Protein AF-A0A7C0TVJ2-F1 (afdb_monomer)

pLDDT: mean 95.47, std 5.33, range [62.22, 98.75]

Solvent-accessible surface area (backbone atoms only — not comparable to full-atom values): 5885 Å² total; per-residue (Å²): 121,85,77,75,63,91,85,61,77,68,35,93,85,37,61,62,30,43,70,24,70,69,41,76,45,73,43,97,89,69,46,83,42,68,43,70,38,67,82,52,10,50,56,53,52,52,51,39,51,50,54,47,40,70,78,42,76,82,62,48,72,64,60,50,49,49,43,50,39,76,32,24,47,68,65,74,69,96,66,70,41,43,72,34,10,34,11,37,60,33,54,66,52,30,46,54,55,59,77,70,112

Structure (mmCIF, N/CA/C/O backbone):
data_AF-A0A7C0TVJ2-F1
#
_entry.id   AF-A0A7C0TVJ2-F1
#
loop_
_atom_site.group_PDB
_atom_site.id
_atom_site.type_symbol
_atom_site.label_atom_id
_atom_site.label_alt_id
_atom_site.label_comp_id
_atom_site.label_asym_id
_atom_site.label_entity_id
_atom_site.label_seq_id
_atom_site.pdbx_PDB_ins_code
_atom_site.Cartn_x
_atom_site.Cartn_y
_atom_site.Cartn_z
_atom_site.occupancy
_atom_site.B_iso_or_equiv
_atom_site.auth_seq_id
_atom_site.auth_comp_id
_atom_site.auth_asym_id
_atom_site.auth_atom_id
_atom_site.pdbx_PDB_model_num
ATOM 1 N N . PRO A 1 1 ? 6.682 -17.495 1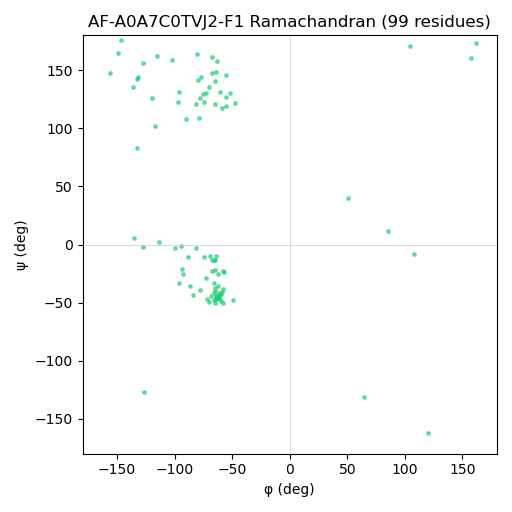.866 1.00 62.22 1 PRO A N 1
ATOM 2 C CA . PRO A 1 1 ? 6.988 -16.046 1.816 1.00 62.22 1 PRO A CA 1
ATOM 3 C C . PRO A 1 1 ? 7.544 -15.643 0.444 1.00 62.22 1 PRO A C 1
ATOM 5 O O . PRO A 1 1 ? 8.494 -16.258 -0.043 1.00 62.22 1 PRO A O 1
ATOM 8 N N . VAL A 1 2 ? 6.913 -14.662 -0.207 1.00 69.88 2 VAL A N 1
ATOM 9 C CA . VAL A 1 2 ? 7.460 -14.026 -1.414 1.00 69.88 2 VAL A CA 1
ATOM 10 C C . VAL A 1 2 ? 8.471 -12.980 -0.942 1.00 69.88 2 VAL A C 1
ATOM 12 O O . VAL A 1 2 ? 8.084 -12.097 -0.184 1.00 69.88 2 VAL A O 1
ATOM 15 N N . PRO A 1 3 ? 9.755 -13.059 -1.334 1.00 84.25 3 PRO A N 1
ATOM 16 C CA . PRO A 1 3 ? 10.750 -12.125 -0.830 1.00 84.25 3 PRO A CA 1
ATOM 17 C C . PRO A 1 3 ? 10.484 -10.700 -1.351 1.00 84.25 3 PRO A C 1
ATOM 19 O O . PRO A 1 3 ? 10.071 -10.544 -2.508 1.00 84.25 3 PRO A O 1
ATOM 22 N N . PRO A 1 4 ? 10.797 -9.655 -0.562 1.00 91.06 4 PRO A N 1
ATOM 23 C CA . PRO A 1 4 ? 10.704 -8.271 -1.009 1.00 91.06 4 PRO A CA 1
ATOM 24 C C . PRO A 1 4 ? 11.513 -8.021 -2.286 1.00 91.06 4 PRO A C 1
ATOM 26 O O . PRO A 1 4 ? 12.592 -8.588 -2.498 1.00 91.06 4 PRO A O 1
ATOM 29 N N . ALA A 1 5 ? 11.014 -7.134 -3.149 1.00 94.12 5 ALA A N 1
ATOM 30 C CA . ALA A 1 5 ? 11.658 -6.844 -4.422 1.00 94.12 5 ALA A CA 1
ATOM 31 C C . ALA A 1 5 ? 13.080 -6.288 -4.223 1.00 94.12 5 ALA A C 1
ATOM 33 O O . ALA A 1 5 ? 13.289 -5.331 -3.482 1.00 94.12 5 ALA A O 1
ATOM 34 N N . ARG A 1 6 ? 14.070 -6.838 -4.945 1.00 94.50 6 ARG A N 1
ATOM 35 C CA . ARG A 1 6 ? 15.499 -6.487 -4.773 1.00 94.50 6 ARG A CA 1
ATOM 36 C C . ARG A 1 6 ? 15.835 -4.999 -4.949 1.00 94.50 6 ARG A C 1
ATOM 38 O O . ARG A 1 6 ? 16.886 -4.569 -4.496 1.00 94.50 6 ARG A O 1
ATOM 45 N N . PHE A 1 7 ? 15.000 -4.264 -5.683 1.00 94.19 7 PHE A N 1
ATOM 46 C CA . PHE A 1 7 ? 15.180 -2.839 -5.967 1.00 94.19 7 PHE A CA 1
ATOM 47 C C . PHE A 1 7 ? 14.547 -1.937 -4.901 1.00 94.19 7 PHE A C 1
ATOM 49 O O . PHE A 1 7 ? 14.741 -0.727 -4.961 1.00 94.19 7 PHE A O 1
ATOM 56 N N . SER A 1 8 ? 13.742 -2.493 -3.989 1.00 95.25 8 SER A N 1
ATOM 57 C CA . SER A 1 8 ? 13.085 -1.707 -2.951 1.00 95.25 8 SER A CA 1
ATOM 58 C C . SER A 1 8 ? 14.117 -1.222 -1.944 1.00 95.25 8 SER A C 1
ATOM 60 O O . SER A 1 8 ? 14.975 -1.993 -1.501 1.00 95.25 8 SER A O 1
ATOM 62 N N . ASN A 1 9 ? 14.009 0.049 -1.568 1.00 95.38 9 ASN A N 1
ATOM 63 C CA . ASN A 1 9 ? 14.725 0.558 -0.408 1.00 95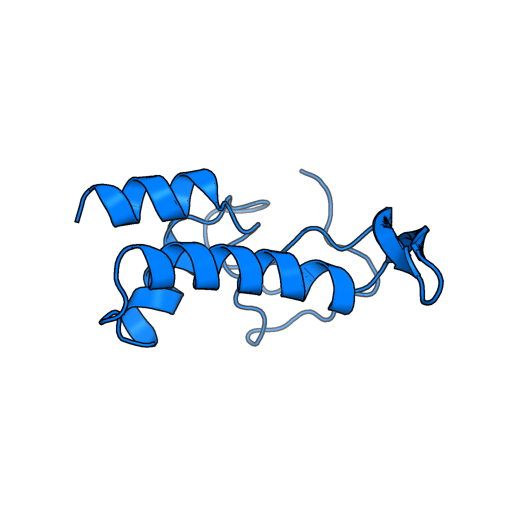.38 9 ASN A CA 1
ATOM 64 C C . ASN A 1 9 ? 14.226 -0.153 0.855 1.00 95.38 9 ASN A C 1
ATOM 66 O O . ASN A 1 9 ? 13.127 -0.711 0.877 1.00 95.38 9 ASN A O 1
ATOM 70 N N . ARG A 1 10 ? 15.069 -0.137 1.887 1.00 95.75 10 ARG A N 1
ATOM 71 C CA . ARG A 1 10 ? 14.777 -0.694 3.204 1.00 95.75 10 ARG A CA 1
ATOM 72 C C . ARG A 1 10 ? 15.150 0.323 4.265 1.00 95.75 10 ARG A C 1
ATOM 74 O O . ARG A 1 10 ? 16.170 0.995 4.109 1.00 95.75 10 ARG A O 1
ATOM 81 N N . GLY A 1 11 ? 14.372 0.387 5.331 1.00 95.25 11 GLY A N 1
ATOM 82 C CA . GLY A 1 11 ? 14.593 1.324 6.419 1.00 95.25 11 GLY A CA 1
ATOM 83 C C . GLY A 1 11 ? 13.351 1.511 7.283 1.00 95.25 11 GLY A C 1
ATOM 84 O O . GLY A 1 11 ? 12.289 0.982 6.953 1.00 95.25 11 GLY A O 1
ATOM 85 N N . PRO A 1 12 ? 13.482 2.250 8.395 1.00 94.25 12 PRO A N 1
ATOM 86 C CA . PRO A 1 12 ? 12.357 2.583 9.266 1.00 94.25 12 PRO A CA 1
ATOM 87 C C . PRO A 1 12 ? 11.297 3.466 8.587 1.00 94.25 12 PRO A C 1
ATOM 89 O O . PRO A 1 12 ? 10.235 3.667 9.156 1.00 94.25 12 PRO A O 1
ATOM 92 N N . GLU A 1 13 ? 11.573 4.004 7.398 1.00 94.69 13 GLU A N 1
ATOM 93 C CA . GLU A 1 13 ? 10.645 4.822 6.612 1.00 94.69 13 GLU A CA 1
ATOM 94 C C . GLU A 1 13 ? 9.637 3.992 5.796 1.00 94.69 13 GLU A C 1
ATOM 96 O O . GLU A 1 13 ? 8.816 4.560 5.077 1.00 94.69 13 GLU A O 1
ATOM 101 N N . VAL A 1 14 ? 9.728 2.657 5.827 1.00 96.12 14 VAL A N 1
ATOM 102 C CA . VAL A 1 14 ? 8.795 1.767 5.126 1.00 96.12 14 VAL A CA 1
ATOM 103 C C . VAL A 1 14 ? 7.626 1.436 6.049 1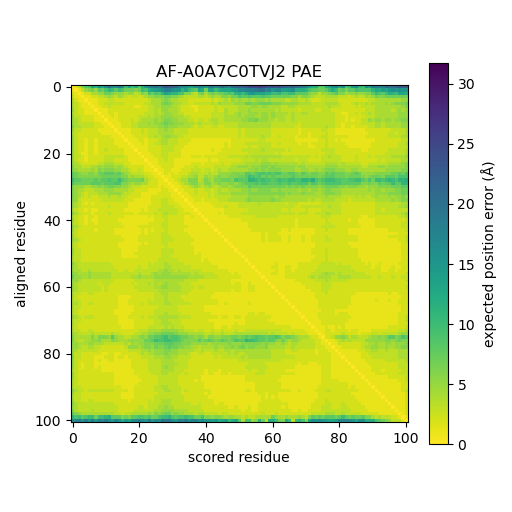.00 96.12 14 VAL A C 1
ATOM 105 O O . VAL A 1 14 ? 7.781 0.651 6.977 1.00 96.12 14 VAL A O 1
ATOM 108 N N . ASP A 1 15 ? 6.448 1.991 5.759 1.00 95.88 15 ASP A N 1
ATOM 109 C CA . ASP A 1 15 ? 5.227 1.705 6.529 1.00 95.88 15 ASP A CA 1
ATOM 110 C C . ASP A 1 15 ? 4.482 0.460 6.024 1.00 95.88 15 ASP A C 1
ATOM 112 O O . ASP A 1 15 ? 3.889 -0.280 6.808 1.00 95.88 15 ASP A O 1
ATOM 116 N N . LEU A 1 16 ? 4.488 0.232 4.706 1.00 96.75 16 LEU A N 1
ATOM 117 C CA . LEU A 1 16 ? 3.655 -0.780 4.055 1.00 96.75 16 LEU A CA 1
ATOM 118 C C . LEU A 1 16 ? 4.248 -1.235 2.717 1.00 96.75 16 LEU A C 1
ATOM 120 O O . LEU A 1 16 ? 4.822 -0.439 1.966 1.00 96.75 16 LEU A O 1
ATOM 124 N N . ALA A 1 17 ? 4.022 -2.497 2.368 1.00 97.06 17 ALA A N 1
ATOM 125 C CA . ALA A 1 17 ? 4.333 -3.069 1.068 1.00 97.06 17 ALA A CA 1
ATOM 126 C C . ALA A 1 17 ? 3.083 -3.209 0.182 1.00 97.06 17 ALA A C 1
ATOM 128 O O . ALA A 1 17 ? 1.943 -3.282 0.637 1.00 97.06 17 ALA A O 1
ATOM 129 N N . GLY A 1 18 ? 3.308 -3.288 -1.128 1.00 97.25 18 GLY A N 1
ATOM 130 C CA . GLY A 1 18 ? 2.269 -3.541 -2.124 1.00 97.25 18 GLY A CA 1
ATOM 131 C C . GLY A 1 18 ? 2.826 -4.298 -3.331 1.00 97.25 18 GLY A C 1
ATOM 132 O O . GLY A 1 18 ? 4.049 -4.334 -3.524 1.00 97.25 18 GLY A O 1
ATOM 133 N N . PRO A 1 19 ? 1.966 -4.885 -4.181 1.00 96.88 19 PRO A N 1
ATOM 134 C CA . PRO A 1 19 ? 2.406 -5.560 -5.397 1.00 96.88 19 PRO A CA 1
ATOM 135 C C . PRO A 1 19 ? 3.164 -4.600 -6.321 1.00 96.88 19 PRO A C 1
ATOM 137 O O . PRO A 1 19 ? 2.615 -3.611 -6.795 1.00 96.88 19 PRO A O 1
ATOM 140 N N . GLY A 1 20 ? 4.443 -4.885 -6.581 1.00 96.56 20 GLY A N 1
ATOM 141 C CA . GLY A 1 20 ? 5.323 -3.999 -7.356 1.00 96.56 20 GLY A CA 1
ATOM 142 C C . GLY A 1 20 ? 6.185 -4.700 -8.403 1.00 96.56 20 GLY A C 1
ATOM 143 O O . GLY A 1 20 ? 7.050 -4.063 -9.000 1.00 96.56 20 GLY A O 1
ATOM 144 N N . VAL A 1 21 ? 6.000 -6.003 -8.626 1.00 96.94 21 VAL A N 1
ATOM 145 C CA . VAL A 1 21 ? 6.774 -6.801 -9.592 1.00 96.94 21 VAL A CA 1
ATOM 146 C C . VAL A 1 21 ? 5.825 -7.383 -10.629 1.00 96.94 21 VAL A C 1
ATOM 148 O O . VAL A 1 21 ? 4.863 -8.047 -10.267 1.00 96.94 21 VAL A O 1
ATOM 151 N N . GLN A 1 22 ? 6.117 -7.140 -11.909 1.00 95.88 22 GLN A N 1
ATOM 152 C CA . GLN A 1 22 ? 5.293 -7.566 -13.051 1.00 95.88 22 GLN A CA 1
ATOM 153 C C . GLN A 1 22 ? 3.808 -7.183 -12.915 1.00 95.88 22 GLN A C 1
ATOM 155 O O . GLN A 1 22 ? 2.914 -7.945 -13.276 1.00 95.88 22 GLN A O 1
ATOM 160 N N . VAL A 1 23 ? 3.545 -5.977 -12.411 1.00 96.62 23 VAL A N 1
ATOM 161 C CA . VAL A 1 23 ? 2.189 -5.438 -12.284 1.00 96.62 23 VAL A CA 1
ATOM 162 C C . VAL A 1 23 ? 1.695 -5.026 -13.663 1.00 96.62 23 VAL A C 1
ATOM 164 O O . VAL A 1 23 ? 2.322 -4.201 -14.331 1.00 96.62 23 VAL A O 1
ATOM 167 N N . LEU A 1 24 ? 0.569 -5.598 -14.082 1.00 97.06 24 LEU A N 1
ATOM 168 C CA . LEU A 1 24 ? -0.096 -5.236 -15.326 1.00 97.06 24 LEU A CA 1
ATOM 169 C C . LEU A 1 24 ? -0.767 -3.864 -15.178 1.00 97.06 24 LEU A C 1
ATOM 171 O O . LEU A 1 24 ? -1.501 -3.627 -14.223 1.00 97.06 24 LEU A O 1
ATOM 175 N N . SER A 1 25 ? -0.521 -2.966 -16.125 1.00 95.19 25 SER A N 1
ATOM 176 C CA . SER A 1 25 ? -1.094 -1.620 -16.165 1.00 95.19 25 SER A CA 1
ATOM 177 C C . SER A 1 25 ? -1.316 -1.171 -17.611 1.00 95.19 25 SER A C 1
ATOM 179 O O . SER A 1 25 ? -0.972 -1.886 -18.551 1.00 95.19 25 SER A O 1
ATOM 181 N N . LEU A 1 26 ? -1.907 0.008 -17.794 1.00 94.62 26 LEU A N 1
ATOM 182 C CA . LEU A 1 26 ? -2.137 0.614 -19.103 1.00 94.62 26 LEU A CA 1
ATOM 183 C C . LEU A 1 26 ? -1.022 1.610 -19.440 1.00 94.62 26 LEU A C 1
ATOM 185 O O . LEU A 1 26 ? -0.693 2.485 -18.639 1.00 94.62 26 LEU A O 1
ATOM 189 N N . SER A 1 27 ? -0.459 1.499 -20.640 1.00 93.38 27 SER A N 1
ATOM 190 C CA . SER A 1 27 ? 0.446 2.497 -21.208 1.00 93.38 27 SER A CA 1
ATOM 191 C C . SER A 1 27 ? -0.336 3.681 -21.802 1.00 93.38 27 SER A C 1
ATOM 193 O O . SER A 1 27 ? -1.541 3.574 -22.070 1.00 93.38 27 SER A O 1
ATOM 195 N N . PRO A 1 28 ? 0.324 4.825 -22.068 1.00 92.12 28 PRO A N 1
ATOM 196 C CA . PRO A 1 28 ? -0.247 5.850 -22.935 1.00 92.12 28 PRO A CA 1
ATOM 197 C C . PRO A 1 28 ? -0.615 5.240 -24.297 1.00 92.12 28 PRO A C 1
ATOM 199 O O . PRO A 1 28 ? 0.250 4.723 -24.995 1.00 92.12 28 PRO A O 1
ATOM 202 N N . GLY A 1 29 ? -1.897 5.289 -24.662 1.00 93.06 29 GLY A N 1
ATOM 203 C CA . GLY A 1 29 ? -2.435 4.598 -25.845 1.00 93.06 29 GLY A CA 1
ATOM 204 C C . GLY A 1 29 ? -3.315 3.386 -25.522 1.00 93.06 29 GLY A C 1
ATOM 205 O O . GLY A 1 29 ? -3.990 2.884 -26.415 1.00 93.06 29 GLY A O 1
ATOM 206 N N . GLY A 1 30 ? -3.386 2.972 -24.251 1.00 94.38 30 GLY A N 1
ATOM 207 C CA . GLY A 1 30 ? -4.320 1.948 -23.773 1.00 94.38 30 GLY A CA 1
ATOM 208 C C . GLY A 1 30 ? -3.830 0.509 -23.929 1.00 94.38 30 GLY A C 1
ATOM 209 O O . GLY A 1 30 ? -4.617 -0.418 -23.748 1.00 94.38 30 GLY A O 1
ATOM 210 N N . GLU A 1 31 ? -2.554 0.298 -24.252 1.00 96.44 31 GLU A N 1
ATOM 211 C CA . GLU A 1 31 ? -1.985 -1.048 -24.316 1.00 96.44 31 GLU A CA 1
ATOM 212 C C . GLU A 1 31 ? -1.694 -1.580 -22.912 1.00 96.44 31 GLU A C 1
ATOM 214 O O . GLU A 1 3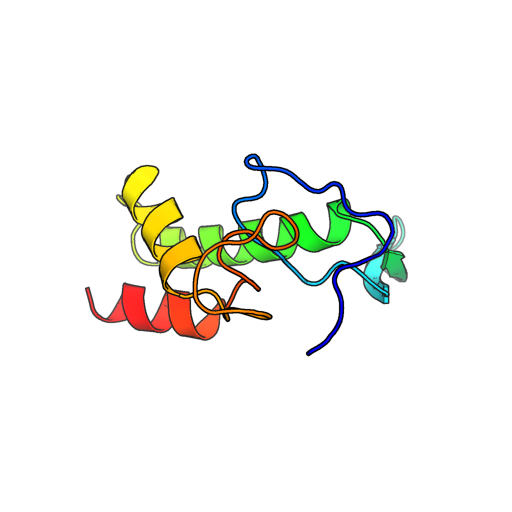1 ? -1.268 -0.842 -22.022 1.00 96.44 31 GLU A O 1
ATOM 219 N N . LEU A 1 32 ? -1.888 -2.884 -22.720 1.00 96.19 32 LEU A N 1
ATOM 220 C CA . LEU A 1 32 ? -1.517 -3.551 -21.479 1.00 96.19 32 LEU A CA 1
ATOM 221 C C . LEU A 1 32 ? -0.008 -3.798 -21.444 1.00 96.19 32 LEU A C 1
ATOM 223 O O . LEU A 1 32 ? 0.552 -4.436 -22.334 1.00 96.19 32 LEU A O 1
ATOM 227 N N . VAL A 1 33 ? 0.641 -3.332 -20.382 1.00 95.50 33 VAL A N 1
ATOM 228 C CA . VAL A 1 33 ? 2.080 -3.480 -20.149 1.00 95.50 33 VAL A CA 1
ATOM 229 C C . VAL A 1 33 ? 2.343 -3.959 -18.727 1.00 95.50 33 VAL A C 1
ATOM 231 O O . VAL A 1 33 ? 1.661 -3.549 -17.791 1.00 95.50 33 VAL A O 1
ATOM 234 N N . ALA A 1 34 ? 3.339 -4.826 -18.546 1.00 96.44 34 ALA A N 1
ATOM 235 C CA . ALA A 1 34 ? 3.778 -5.262 -17.223 1.00 96.44 34 ALA A CA 1
ATOM 236 C C . ALA A 1 34 ? 4.988 -4.434 -16.770 1.00 96.44 34 ALA A C 1
ATOM 238 O O . ALA A 1 34 ? 6.016 -4.400 -17.448 1.00 96.44 34 ALA A O 1
ATOM 239 N N . GLY A 1 35 ? 4.870 -3.777 -15.618 1.00 95.12 35 GLY A N 1
ATOM 240 C CA . GLY A 1 35 ? 5.912 -2.939 -15.028 1.00 95.12 35 GLY A CA 1
ATOM 241 C C . GLY A 1 35 ? 6.428 -3.482 -13.699 1.00 95.12 35 GLY A C 1
ATOM 242 O O . GLY A 1 35 ? 5.809 -4.333 -13.065 1.00 95.12 35 GLY A O 1
ATOM 243 N N . SER A 1 36 ? 7.603 -3.019 -13.272 1.00 96.88 36 SER A N 1
ATOM 244 C CA . SER A 1 36 ? 8.135 -3.310 -11.936 1.00 96.88 36 SER A CA 1
ATOM 245 C C . SER A 1 36 ? 8.721 -2.050 -11.315 1.00 96.88 36 SER A C 1
ATOM 247 O O . SER A 1 36 ? 9.445 -1.313 -11.979 1.00 96.88 36 SER A O 1
ATOM 249 N N . GLY A 1 37 ? 8.413 -1.809 -10.047 1.00 96.56 37 GLY A N 1
ATOM 250 C CA . GLY A 1 37 ? 8.869 -0.648 -9.294 1.00 96.56 37 GLY A CA 1
ATOM 251 C C . GLY A 1 37 ? 7.953 -0.346 -8.113 1.00 96.56 37 GLY A C 1
ATOM 252 O O . GLY A 1 37 ? 6.787 -0.736 -8.100 1.00 96.56 37 G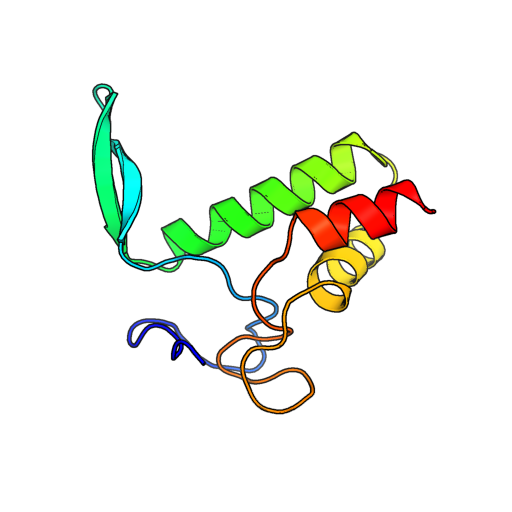LY A O 1
ATOM 253 N N . THR A 1 38 ? 8.456 0.409 -7.138 1.00 96.38 38 THR A N 1
ATOM 254 C CA . THR A 1 38 ? 7.633 0.912 -6.024 1.00 96.38 38 THR A CA 1
ATOM 255 C C . THR A 1 38 ? 6.525 1.848 -6.512 1.00 96.38 38 THR A C 1
ATOM 257 O O . THR A 1 38 ? 5.458 1.892 -5.909 1.00 96.38 38 THR A O 1
ATOM 260 N N . SER A 1 39 ? 6.705 2.495 -7.670 1.00 96.12 39 SER A N 1
ATOM 261 C CA . SER A 1 39 ? 5.651 3.242 -8.373 1.00 96.12 39 SER A CA 1
ATOM 262 C C . SER A 1 39 ? 4.428 2.394 -8.737 1.00 96.12 39 SER A C 1
ATOM 264 O O . SER A 1 39 ? 3.355 2.955 -8.918 1.00 96.12 39 SER A O 1
ATOM 266 N N . PHE A 1 40 ? 4.573 1.068 -8.841 1.00 97.06 40 PHE A N 1
ATOM 267 C CA . PHE A 1 40 ? 3.457 0.143 -9.059 1.00 97.06 40 PHE A CA 1
ATOM 268 C C . PHE A 1 40 ? 2.885 -0.404 -7.744 1.00 97.06 40 PHE A C 1
ATOM 270 O O . PHE A 1 40 ? 1.701 -0.714 -7.691 1.00 97.06 40 PHE A O 1
ATOM 277 N N . ALA A 1 41 ? 3.676 -0.446 -6.668 1.00 97.50 41 ALA A N 1
ATOM 278 C CA . ALA A 1 41 ? 3.191 -0.798 -5.331 1.00 97.50 41 ALA A CA 1
ATOM 279 C C . ALA A 1 41 ? 2.317 0.311 -4.726 1.00 97.50 41 ALA A C 1
ATOM 281 O O . ALA A 1 41 ? 1.207 0.042 -4.272 1.00 97.50 41 ALA A O 1
ATOM 282 N N . ALA A 1 42 ? 2.776 1.564 -4.794 1.00 97.88 42 ALA A N 1
ATOM 283 C CA . ALA A 1 42 ? 2.088 2.731 -4.244 1.00 97.88 42 ALA A CA 1
ATOM 284 C C . ALA A 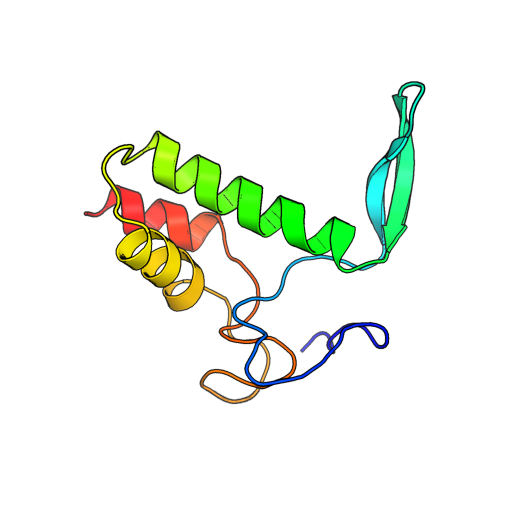1 42 ? 0.591 2.848 -4.620 1.00 97.88 42 ALA A C 1
ATOM 286 O O . ALA A 1 42 ? -0.218 3.048 -3.714 1.00 97.88 42 ALA A O 1
ATOM 287 N N . PRO A 1 43 ? 0.161 2.691 -5.892 1.00 97.75 43 PRO A N 1
ATOM 288 C CA . PRO A 1 43 ? -1.252 2.810 -6.249 1.00 97.75 43 PRO A CA 1
ATOM 289 C C . PRO A 1 43 ? -2.151 1.732 -5.628 1.00 97.75 43 PRO A C 1
ATOM 291 O O . PRO A 1 43 ? -3.342 1.986 -5.479 1.00 97.75 43 PRO A O 1
ATOM 294 N N . HIS A 1 44 ? -1.620 0.574 -5.218 1.00 98.38 44 HIS A N 1
ATOM 295 C CA . HIS A 1 44 ? -2.407 -0.411 -4.469 1.00 98.38 44 HIS A CA 1
ATOM 296 C C . HIS A 1 44 ? -2.757 0.119 -3.074 1.00 98.38 44 HIS A C 1
ATOM 298 O O . HIS A 1 44 ? -3.914 0.058 -2.671 1.00 98.38 44 HIS A O 1
ATOM 304 N N . VAL A 1 45 ? -1.791 0.729 -2.378 1.00 98.44 45 VAL A N 1
ATOM 305 C CA . VAL A 1 45 ? -2.017 1.374 -1.072 1.00 98.44 45 VAL A CA 1
ATOM 306 C C . VAL A 1 45 ? -2.972 2.561 -1.204 1.00 98.44 45 VAL A C 1
ATOM 308 O O . VAL A 1 45 ? -3.921 2.678 -0.433 1.00 98.44 45 VAL A O 1
ATOM 311 N N . VAL A 1 46 ? -2.775 3.405 -2.224 1.00 98.44 46 VAL A N 1
ATOM 312 C CA . VAL A 1 46 ? -3.664 4.545 -2.512 1.00 98.44 46 VAL A CA 1
ATOM 313 C C . VAL A 1 46 ? -5.088 4.079 -2.824 1.00 98.44 46 VAL A C 1
ATOM 315 O O . VAL A 1 46 ? -6.044 4.684 -2.346 1.00 98.44 46 VAL A O 1
ATOM 318 N N . GLY A 1 47 ? -5.247 2.999 -3.594 1.00 98.50 47 GLY A N 1
ATOM 319 C CA . GLY A 1 47 ? -6.550 2.407 -3.892 1.00 98.50 47 GLY A CA 1
ATOM 320 C C . GLY A 1 47 ? -7.262 1.917 -2.632 1.00 98.50 47 GLY A C 1
ATOM 321 O O . GLY A 1 47 ? -8.430 2.243 -2.429 1.00 98.50 47 GLY A O 1
ATOM 322 N N . THR A 1 48 ? -6.552 1.214 -1.746 1.00 98.75 48 THR A N 1
ATOM 323 C CA . THR A 1 48 ? -7.102 0.790 -0.451 1.00 98.75 48 THR A CA 1
ATOM 324 C C . THR A 1 48 ? -7.499 1.985 0.411 1.00 98.75 48 THR A C 1
ATOM 326 O O . THR A 1 48 ? -8.610 2.020 0.931 1.00 98.75 48 THR A O 1
ATOM 329 N N . ALA A 1 49 ? -6.645 3.007 0.506 1.00 98.69 49 ALA A N 1
ATOM 330 C CA . ALA A 1 49 ? -6.954 4.228 1.244 1.00 98.69 49 ALA A CA 1
ATOM 331 C C . ALA A 1 49 ? -8.210 4.934 0.700 1.00 98.69 49 ALA A C 1
ATOM 333 O O . ALA A 1 49 ? -9.060 5.379 1.469 1.00 98.69 49 ALA A O 1
ATOM 334 N N . ALA A 1 50 ? -8.366 4.990 -0.626 1.00 98.69 50 ALA A N 1
ATOM 335 C CA . ALA A 1 50 ? -9.548 5.559 -1.263 1.00 98.69 50 ALA A CA 1
ATOM 336 C C . ALA A 1 50 ? -10.825 4.758 -0.955 1.00 98.69 50 ALA A C 1
ATOM 338 O O . ALA A 1 50 ? -11.876 5.360 -0.746 1.00 98.69 50 ALA A O 1
ATOM 339 N N . LEU A 1 51 ? -10.748 3.423 -0.881 1.00 98.62 51 LEU A N 1
ATOM 340 C CA . LEU A 1 51 ? -11.877 2.587 -0.454 1.00 98.62 51 LEU A CA 1
ATOM 341 C C . LEU A 1 51 ? -12.275 2.893 0.994 1.00 98.62 51 LEU A C 1
ATOM 343 O O . LEU A 1 51 ? -13.459 3.082 1.266 1.00 98.62 51 LEU A O 1
ATOM 347 N N . LEU A 1 52 ? -11.303 3.013 1.901 1.00 98.62 52 LEU A N 1
ATOM 348 C CA . LEU A 1 52 ? -11.551 3.369 3.302 1.00 98.62 52 LEU A CA 1
ATOM 349 C C . LEU A 1 52 ? -12.229 4.739 3.428 1.00 98.62 52 LEU A C 1
ATOM 351 O O . LEU A 1 52 ? -13.274 4.849 4.064 1.00 98.62 52 LEU A O 1
ATOM 355 N N . LEU A 1 53 ? -11.700 5.755 2.741 1.00 98.56 53 LEU A N 1
ATOM 356 C CA . LEU A 1 53 ? -12.276 7.104 2.719 1.00 98.56 53 LEU A CA 1
ATOM 357 C C . LEU A 1 53 ? -13.634 7.174 2.005 1.00 98.56 53 LEU A C 1
ATOM 359 O O . LEU A 1 53 ? -14.410 8.091 2.254 1.00 98.56 53 LEU A O 1
ATOM 363 N N . SER A 1 54 ? -13.946 6.223 1.120 1.00 98.31 54 SER A N 1
ATOM 364 C CA . SER A 1 54 ? -15.276 6.133 0.504 1.00 98.31 54 SER A CA 1
ATOM 365 C C . SER A 1 54 ? -16.345 5.636 1.480 1.00 98.31 54 SER A C 1
ATOM 367 O O . SER A 1 54 ? -17.510 6.005 1.339 1.00 98.31 54 SER A O 1
ATOM 369 N N . LEU A 1 55 ? -15.949 4.822 2.464 1.00 97.94 55 LEU A N 1
ATOM 370 C CA . LEU A 1 55 ? -16.827 4.337 3.529 1.00 97.94 55 LEU A CA 1
ATOM 371 C C . LEU A 1 55 ? -16.937 5.349 4.667 1.00 97.94 55 LEU A C 1
ATOM 373 O O . LEU A 1 55 ? -18.041 5.609 5.136 1.00 97.94 55 LEU A O 1
ATOM 377 N N . HIS A 1 56 ? -15.807 5.939 5.060 1.00 97.81 56 HIS A N 1
ATOM 378 C CA . HIS A 1 56 ? -15.704 6.877 6.178 1.00 97.81 56 HIS A CA 1
ATOM 379 C C . HIS A 1 56 ? -14.906 8.120 5.755 1.00 97.81 56 HIS A C 1
ATOM 381 O O . HIS A 1 56 ? -13.693 8.189 5.970 1.00 97.81 56 HIS A O 1
ATOM 387 N N . PRO A 1 57 ? -15.556 9.107 5.105 1.00 97.88 57 PRO A N 1
ATOM 388 C CA . PRO A 1 57 ? -14.887 10.314 4.604 1.00 97.88 57 PRO A CA 1
ATOM 389 C C . PRO A 1 57 ? -14.301 11.218 5.697 1.00 97.88 57 PRO A C 1
ATOM 391 O O . PRO A 1 57 ? -13.564 12.154 5.393 1.00 97.88 57 PRO A O 1
ATOM 394 N N . ASP A 1 58 ? -14.679 10.980 6.949 1.00 97.56 58 ASP A N 1
ATOM 395 C CA . ASP A 1 58 ? -14.292 11.710 8.151 1.00 97.56 58 ASP A CA 1
ATOM 396 C C . ASP A 1 58 ? -13.101 11.093 8.898 1.00 97.56 58 ASP A C 1
ATOM 398 O O . ASP A 1 58 ? -12.657 11.683 9.884 1.00 97.56 58 ASP A O 1
ATOM 402 N N . LEU A 1 59 ? -12.549 9.966 8.419 1.00 97.94 59 LEU A N 1
ATOM 403 C CA . LEU A 1 59 ? -11.330 9.379 8.982 1.00 97.94 59 LEU A CA 1
ATOM 404 C C . LEU A 1 59 ? -10.212 10.418 9.067 1.00 97.94 59 LEU A C 1
ATOM 406 O O . LEU A 1 59 ? -9.856 11.080 8.086 1.00 97.94 59 LEU A O 1
ATOM 410 N N . SER A 1 60 ? -9.600 10.506 10.243 1.00 98.12 60 SER A N 1
ATOM 411 C CA . SER A 1 60 ? -8.338 11.213 10.397 1.00 98.12 60 SER A CA 1
ATOM 412 C C . SER A 1 60 ? -7.209 10.483 9.660 1.00 98.12 60 SER A C 1
ATOM 414 O O . SER A 1 60 ? -7.292 9.294 9.344 1.00 98.12 60 SER A O 1
ATOM 416 N N . LEU A 1 61 ? -6.110 11.197 9.397 1.00 97.62 61 LEU A N 1
ATOM 417 C CA . LEU A 1 61 ? -4.918 10.589 8.801 1.00 97.62 61 LEU A CA 1
ATOM 418 C C . LEU A 1 61 ? -4.375 9.437 9.661 1.00 97.62 61 LEU A C 1
ATOM 420 O O . LEU A 1 61 ? -3.934 8.430 9.118 1.00 97.62 61 LEU A O 1
ATO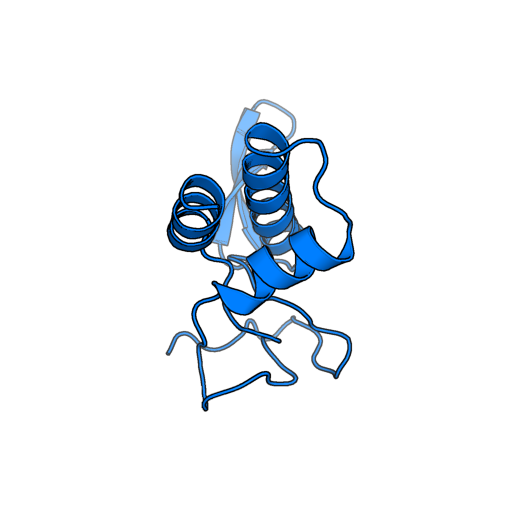M 424 N N . GLU A 1 62 ? -4.418 9.588 10.984 1.00 98.06 62 GLU A N 1
ATOM 425 C CA . GLU A 1 62 ? -3.946 8.577 11.930 1.00 98.06 62 GLU A CA 1
ATOM 426 C C . GLU A 1 62 ? -4.796 7.306 11.841 1.00 98.06 62 GLU A C 1
ATOM 428 O O . GLU A 1 62 ? -4.253 6.236 11.586 1.00 98.06 62 GLU A O 1
ATOM 433 N N . GLU A 1 63 ? -6.126 7.424 11.893 1.00 98.19 63 GLU A N 1
ATOM 434 C CA . GLU A 1 63 ? -7.027 6.270 11.760 1.00 98.19 63 GLU A CA 1
ATOM 435 C C . GLU A 1 63 ? -6.907 5.583 10.396 1.00 98.19 63 GLU A C 1
ATOM 437 O O . GLU A 1 63 ? -7.015 4.359 10.302 1.00 98.19 63 GLU A O 1
ATOM 442 N N . LEU A 1 64 ? -6.679 6.354 9.328 1.00 98.38 64 LEU A N 1
ATOM 443 C CA . LEU A 1 64 ? -6.453 5.806 7.995 1.00 98.38 64 LEU A CA 1
ATOM 444 C C . LEU A 1 64 ? -5.166 4.971 7.950 1.00 98.38 64 LEU A C 1
ATOM 446 O O . LEU A 1 64 ? -5.174 3.862 7.417 1.00 98.38 64 LEU A O 1
ATOM 450 N N . VAL A 1 65 ? -4.072 5.482 8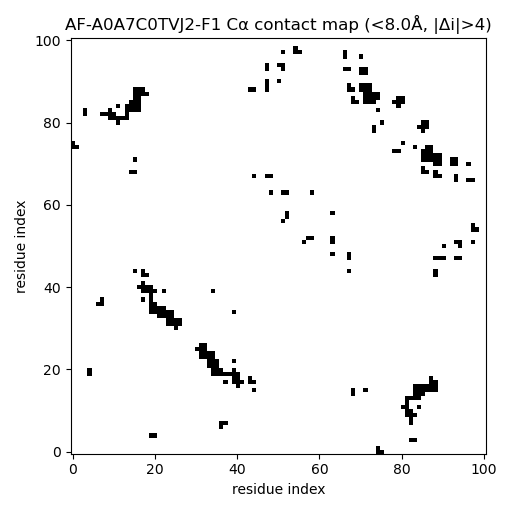.520 1.00 97.94 65 VAL A N 1
ATOM 451 C CA . VAL A 1 65 ? -2.793 4.762 8.600 1.00 97.94 65 VAL A CA 1
ATOM 452 C C . VAL A 1 65 ? -2.911 3.531 9.499 1.00 97.94 65 VAL A C 1
ATOM 454 O O . VAL A 1 65 ? -2.423 2.467 9.122 1.00 97.94 65 VAL A O 1
ATOM 457 N N . GLU A 1 66 ? -3.595 3.628 10.639 1.00 97.81 66 GLU A N 1
ATOM 458 C CA . GLU A 1 66 ? -3.865 2.494 11.531 1.00 97.81 66 GLU A CA 1
ATOM 459 C C . GLU A 1 66 ? -4.680 1.397 10.843 1.00 97.81 66 GLU A C 1
ATOM 461 O O . GLU A 1 66 ? -4.357 0.219 10.971 1.00 97.81 66 GLU A O 1
ATOM 466 N N . LEU A 1 67 ? -5.719 1.759 10.085 1.00 98.25 67 LEU A N 1
ATOM 467 C CA . LEU A 1 67 ? -6.501 0.791 9.317 1.00 98.25 67 LEU A CA 1
ATOM 468 C C . LEU A 1 67 ? -5.642 0.098 8.259 1.00 98.25 67 LEU A C 1
ATOM 470 O O . LEU A 1 67 ? -5.721 -1.118 8.129 1.00 98.25 67 LEU A O 1
ATOM 474 N N . LEU A 1 68 ? -4.817 0.846 7.524 1.00 98.62 68 LEU A N 1
ATOM 475 C CA . LEU A 1 68 ? -3.947 0.287 6.485 1.00 98.62 68 LEU A CA 1
ATOM 476 C C . LEU A 1 68 ? -2.870 -0.641 7.059 1.00 98.62 68 LEU A C 1
ATOM 478 O O . LEU A 1 68 ? -2.672 -1.737 6.545 1.00 98.62 68 LEU A O 1
ATOM 482 N N . THR A 1 69 ? -2.174 -0.205 8.108 1.00 98.12 69 THR A N 1
ATOM 483 C CA . THR A 1 69 ? -1.058 -0.955 8.706 1.00 98.12 69 THR A CA 1
ATOM 484 C C . THR A 1 69 ? -1.546 -2.096 9.594 1.00 98.12 69 THR A C 1
ATOM 486 O O . THR A 1 69 ? -0.999 -3.191 9.539 1.00 98.12 69 THR A O 1
ATOM 489 N N . GLY A 1 70 ? -2.616 -1.891 10.364 1.00 97.88 70 GLY A N 1
ATOM 490 C CA . GLY A 1 70 ? -3.165 -2.891 11.281 1.00 97.88 70 GLY A CA 1
ATOM 491 C C . GLY A 1 70 ? -3.923 -4.034 10.603 1.00 97.88 70 GLY A C 1
ATOM 492 O O . GLY A 1 70 ? -4.258 -5.013 11.267 1.00 97.88 70 GLY A O 1
ATOM 493 N N . THR A 1 71 ? -4.206 -3.923 9.302 1.00 98.19 71 THR A N 1
ATOM 494 C CA . THR A 1 71 ? -4.872 -4.974 8.509 1.00 98.19 71 THR A CA 1
ATOM 495 C C . THR A 1 71 ? -3.973 -5.590 7.442 1.00 98.19 71 THR A C 1
ATOM 497 O O . THR A 1 71 ? -4.423 -6.461 6.704 1.00 98.19 71 THR A O 1
ATOM 500 N N . ALA A 1 72 ? -2.711 -5.165 7.369 1.00 97.94 72 ALA A N 1
ATOM 501 C CA . ALA A 1 72 ? -1.734 -5.709 6.441 1.00 97.94 72 ALA A CA 1
ATOM 502 C C . ALA A 1 72 ? -1.433 -7.191 6.724 1.00 97.94 72 ALA A C 1
ATOM 504 O O . ALA A 1 72 ? -1.442 -7.639 7.873 1.00 97.94 72 ALA A O 1
ATOM 505 N N . GLU A 1 73 ? -1.124 -7.948 5.673 1.00 96.88 73 GLU A N 1
ATOM 506 C CA . GLU A 1 73 ? -0.579 -9.299 5.802 1.00 96.88 73 GLU A CA 1
ATOM 507 C C . GLU A 1 73 ? 0.918 -9.206 6.120 1.00 96.88 73 GLU A C 1
ATOM 509 O O . GLU A 1 73 ? 1.728 -8.859 5.258 1.00 96.88 73 GLU A O 1
ATOM 514 N N . ASP A 1 74 ? 1.288 -9.535 7.354 1.00 94.75 74 ASP A N 1
ATOM 515 C CA . ASP A 1 74 ? 2.685 -9.648 7.770 1.00 94.75 74 ASP A CA 1
ATOM 516 C C . ASP A 1 74 ? 3.382 -10.799 7.019 1.00 94.75 74 ASP A C 1
ATOM 518 O O . ASP A 1 74 ? 2.943 -11.953 7.058 1.00 94.75 74 ASP A O 1
ATOM 522 N N . LEU A 1 75 ? 4.450 -10.472 6.288 1.00 91.56 75 LEU A N 1
ATOM 523 C CA . LEU A 1 75 ? 5.080 -11.378 5.327 1.00 91.56 75 LEU A CA 1
ATOM 524 C C . LEU A 1 75 ? 6.244 -12.192 5.903 1.00 91.56 75 LEU A C 1
ATOM 526 O O . LEU A 1 75 ? 6.591 -13.228 5.321 1.00 91.56 75 LEU A O 1
ATOM 530 N N . ASP A 1 76 ? 6.848 -11.731 6.999 1.00 86.06 76 ASP A N 1
ATOM 531 C CA . ASP A 1 76 ? 8.067 -12.306 7.568 1.00 86.06 76 ASP A CA 1
ATOM 532 C C . ASP A 1 76 ? 7.878 -12.642 9.063 1.00 86.06 76 ASP A C 1
ATOM 534 O O . ASP A 1 76 ? 7.016 -13.446 9.426 1.00 86.06 76 ASP A O 1
ATOM 538 N N . ALA A 1 77 ? 8.759 -12.150 9.937 1.00 87.88 77 ALA A N 1
ATOM 539 C CA . ALA A 1 77 ? 8.664 -12.391 11.369 1.00 87.88 77 ALA A CA 1
ATOM 540 C C . ALA A 1 77 ? 7.617 -11.448 11.976 1.00 87.88 77 ALA A C 1
ATOM 542 O O . ALA A 1 77 ? 7.641 -10.279 11.615 1.00 87.88 77 ALA A O 1
ATOM 543 N N . PRO A 1 78 ? 6.799 -11.907 12.946 1.00 92.94 78 PRO A N 1
ATOM 544 C CA . PRO A 1 78 ? 5.740 -11.096 13.529 1.00 92.94 78 PRO A CA 1
ATOM 545 C C . PRO A 1 78 ? 6.177 -9.681 13.927 1.00 92.94 78 PRO A C 1
ATOM 547 O O . PRO A 1 78 ? 7.041 -9.513 14.795 1.00 92.94 78 PRO A O 1
ATOM 550 N N . GLY A 1 79 ? 5.500 -8.691 13.355 1.00 92.88 79 GLY A N 1
ATOM 551 C CA . GLY A 1 79 ? 5.689 -7.270 13.604 1.00 92.88 79 GLY A CA 1
ATOM 552 C C . GLY A 1 79 ? 6.428 -6.542 12.476 1.00 92.88 79 GLY A C 1
ATOM 553 O O . GLY A 1 79 ? 6.958 -7.164 11.563 1.00 92.88 79 GLY A O 1
ATOM 554 N N . PRO A 1 80 ? 6.485 -5.199 12.539 1.00 94.50 80 PRO A N 1
ATOM 555 C CA . PRO A 1 80 ? 7.023 -4.420 11.437 1.00 94.50 80 PRO A CA 1
ATOM 556 C C . PRO A 1 80 ? 8.511 -4.665 11.186 1.00 94.50 80 PRO A C 1
ATOM 558 O O . PRO A 1 80 ? 9.311 -4.714 12.128 1.00 94.50 80 PRO A O 1
ATOM 561 N N . ASP A 1 81 ? 8.897 -4.723 9.914 1.00 95.19 81 ASP A N 1
ATOM 562 C CA . ASP A 1 81 ? 10.278 -4.952 9.499 1.00 95.19 81 ASP A CA 1
ATOM 563 C C . ASP A 1 81 ? 10.783 -3.887 8.495 1.00 95.19 81 ASP A C 1
ATOM 565 O O . ASP A 1 81 ? 9.993 -3.278 7.774 1.00 95.19 81 ASP A O 1
ATOM 569 N N . PRO A 1 82 ? 12.106 -3.648 8.384 1.00 95.62 82 PRO A N 1
ATOM 570 C CA . PRO A 1 82 ? 12.636 -2.604 7.500 1.00 95.62 82 PRO A CA 1
ATOM 571 C C . PRO A 1 82 ? 12.414 -2.834 5.996 1.00 95.62 82 PRO A C 1
ATOM 573 O O . PRO A 1 82 ? 12.714 -1.943 5.203 1.00 95.62 82 PRO A O 1
ATOM 576 N N . ALA A 1 83 ? 12.015 -4.031 5.565 1.00 95.06 83 ALA A N 1
ATOM 577 C CA . ALA A 1 83 ? 11.799 -4.368 4.165 1.00 95.06 83 ALA A CA 1
ATOM 578 C C . ALA A 1 83 ? 10.336 -4.234 3.731 1.00 95.06 83 ALA A C 1
ATOM 580 O O . ALA A 1 83 ? 10.117 -3.882 2.568 1.00 95.06 83 ALA A O 1
ATOM 581 N N . THR A 1 84 ? 9.364 -4.508 4.611 1.00 95.88 84 THR A N 1
ATOM 582 C CA . THR A 1 84 ? 7.932 -4.461 4.255 1.00 95.88 84 THR A CA 1
ATOM 583 C C . THR A 1 84 ? 7.059 -3.605 5.168 1.00 95.88 84 THR A C 1
ATOM 585 O O . THR A 1 84 ? 5.878 -3.416 4.870 1.00 95.88 84 THR A O 1
ATOM 588 N N . GLY A 1 85 ? 7.631 -3.009 6.214 1.00 96.44 85 GLY A N 1
ATOM 589 C CA . GLY A 1 85 ? 6.870 -2.249 7.197 1.00 96.44 85 GLY A CA 1
ATOM 590 C C . GLY A 1 85 ? 5.913 -3.175 7.927 1.00 96.44 85 GLY A C 1
ATOM 591 O O . GLY A 1 85 ? 6.319 -4.249 8.353 1.00 96.44 85 GLY A O 1
ATOM 592 N N . ALA A 1 86 ? 4.643 -2.791 8.036 1.00 96.94 86 ALA A N 1
ATOM 593 C CA . ALA A 1 86 ? 3.602 -3.640 8.614 1.00 96.94 86 ALA A CA 1
ATOM 594 C C . ALA A 1 86 ? 3.232 -4.864 7.747 1.00 96.94 86 ALA A C 1
ATOM 596 O O . ALA A 1 86 ? 2.500 -5.730 8.216 1.00 96.94 86 ALA A O 1
ATOM 597 N N . GLY A 1 87 ? 3.712 -4.939 6.500 1.00 96.94 87 GLY A N 1
ATOM 598 C CA . GLY A 1 87 ? 3.458 -6.055 5.590 1.00 96.94 87 GLY A CA 1
ATOM 599 C C . GLY A 1 87 ? 2.748 -5.645 4.301 1.00 96.94 87 GLY A C 1
ATOM 600 O O . GLY A 1 87 ? 2.747 -4.480 3.897 1.00 96.94 87 GLY A O 1
ATOM 601 N N . LEU A 1 88 ? 2.167 -6.623 3.609 1.00 97.62 88 LEU A N 1
ATOM 602 C CA . LEU A 1 88 ? 1.454 -6.428 2.349 1.00 97.62 88 LEU A CA 1
ATOM 603 C C . LEU A 1 88 ? 0.075 -5.804 2.586 1.00 97.62 88 LEU A C 1
ATOM 605 O O . LEU A 1 88 ? -0.719 -6.323 3.364 1.00 97.62 88 LEU A O 1
ATOM 609 N N . VAL A 1 89 ? -0.243 -4.726 1.867 1.00 98.44 89 VAL A N 1
ATOM 610 C CA . VAL A 1 89 ? -1.577 -4.113 1.912 1.00 98.44 89 VAL A CA 1
ATOM 611 C C . VAL A 1 89 ? -2.683 -5.123 1.575 1.00 98.44 89 VAL A C 1
ATOM 613 O O . VAL A 1 89 ? -2.665 -5.736 0.506 1.00 98.44 89 VAL A O 1
ATOM 616 N N . ASP A 1 90 ? -3.686 -5.229 2.450 1.00 98.44 90 ASP A N 1
ATOM 617 C CA . ASP A 1 90 ? -4.877 -6.060 2.248 1.00 98.44 90 ASP A CA 1
ATOM 618 C C . ASP A 1 90 ? -6.136 -5.184 2.205 1.00 98.44 90 ASP A C 1
ATOM 620 O O . ASP A 1 90 ? -6.665 -4.728 3.220 1.00 98.44 90 ASP A O 1
ATOM 624 N N . ALA A 1 91 ? -6.636 -4.940 0.993 1.00 98.44 91 ALA A N 1
ATOM 625 C CA . ALA A 1 91 ? -7.843 -4.144 0.800 1.00 98.44 91 ALA A CA 1
ATOM 626 C C . ALA A 1 91 ? -9.102 -4.809 1.376 1.00 98.44 91 ALA A C 1
ATOM 628 O O . ALA A 1 91 ? -10.009 -4.110 1.826 1.00 98.44 91 ALA A O 1
ATOM 629 N N . GLY A 1 92 ? -9.175 -6.143 1.351 1.00 98.44 92 GLY A N 1
ATOM 630 C CA . GLY A 1 92 ? -10.328 -6.891 1.840 1.00 98.44 92 GLY A CA 1
ATOM 631 C C . GLY A 1 92 ? -10.431 -6.810 3.357 1.00 98.44 92 GLY A C 1
ATOM 632 O O . GLY A 1 92 ? -11.487 -6.444 3.876 1.00 98.44 92 GLY A O 1
ATOM 633 N N . ALA A 1 93 ? -9.323 -7.073 4.053 1.00 98.44 93 ALA A N 1
ATOM 634 C CA . ALA A 1 93 ? -9.244 -6.951 5.504 1.00 98.44 93 ALA A CA 1
ATOM 635 C C . ALA A 1 93 ? -9.496 -5.506 5.964 1.00 98.44 93 ALA A C 1
ATOM 637 O O . ALA A 1 93 ? -10.319 -5.284 6.856 1.00 98.44 93 ALA A O 1
ATOM 638 N N . ALA A 1 94 ? -8.875 -4.519 5.306 1.00 98.50 94 ALA A N 1
ATOM 639 C CA . ALA A 1 94 ? -9.059 -3.102 5.616 1.00 98.50 94 ALA A CA 1
ATOM 640 C C . ALA A 1 94 ? -10.530 -2.669 5.508 1.00 98.50 94 ALA A C 1
ATOM 642 O O . ALA A 1 94 ? -11.088 -2.090 6.443 1.00 98.50 94 ALA A O 1
ATOM 643 N N . VAL A 1 95 ? -11.185 -2.994 4.388 1.00 98.44 95 VAL A N 1
ATOM 644 C CA . VAL A 1 95 ? -12.602 -2.676 4.157 1.00 98.44 95 VAL A CA 1
ATOM 645 C C . VAL A 1 95 ? -13.509 -3.411 5.139 1.00 98.44 95 VAL A C 1
ATOM 647 O O . VAL A 1 95 ? -14.460 -2.816 5.642 1.00 98.44 95 VAL A O 1
ATOM 650 N N . GLN A 1 96 ? -13.225 -4.679 5.447 1.00 98.31 96 GLN A N 1
ATOM 651 C CA . GLN A 1 96 ? -14.017 -5.451 6.401 1.00 98.31 96 GLN A CA 1
ATOM 652 C C . GLN A 1 96 ? -13.970 -4.837 7.805 1.00 98.31 96 GLN A C 1
ATOM 654 O O . GLN A 1 96 ? -15.017 -4.682 8.434 1.00 98.31 96 GLN A O 1
ATOM 659 N N . VAL A 1 97 ? -12.780 -4.460 8.285 1.00 97.94 97 VAL A N 1
ATOM 660 C CA . VAL A 1 97 ? -12.626 -3.794 9.585 1.00 97.94 97 VAL A CA 1
ATOM 661 C C . VAL A 1 97 ? -13.324 -2.437 9.569 1.00 97.94 97 VAL A C 1
ATOM 663 O O . VAL A 1 97 ? -14.104 -2.150 10.475 1.00 97.94 97 VAL A O 1
ATOM 666 N N . ALA A 1 98 ? -13.122 -1.631 8.525 1.00 96.69 98 ALA A N 1
ATOM 667 C CA . ALA A 1 98 ? -13.762 -0.326 8.398 1.00 96.69 98 ALA A CA 1
ATOM 668 C C . ALA A 1 98 ? -15.294 -0.417 8.385 1.00 96.69 98 ALA A C 1
ATOM 670 O O . ALA A 1 98 ? -15.950 0.346 9.083 1.00 96.69 98 ALA A O 1
ATOM 671 N N . ALA A 1 99 ? -15.878 -1.378 7.667 1.00 95.12 99 ALA A N 1
ATOM 672 C CA . ALA A 1 99 ? -17.328 -1.578 7.616 1.00 95.12 99 ALA A CA 1
ATOM 673 C C . ALA A 1 99 ? -17.945 -2.053 8.949 1.00 95.12 99 ALA A C 1
ATOM 675 O O . ALA A 1 99 ? -19.167 -2.053 9.086 1.00 95.12 99 ALA A O 1
ATOM 676 N N . SE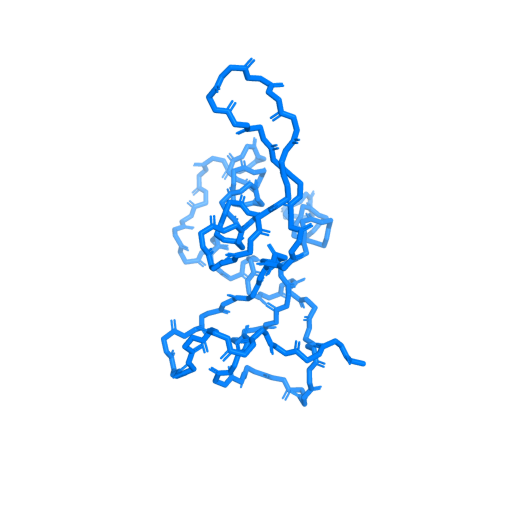R A 1 100 ? -17.117 -2.490 9.902 1.00 91.62 100 SER A N 1
ATOM 677 C CA . SER A 1 100 ? -17.542 -2.944 11.232 1.00 91.62 100 SER A CA 1
ATOM 678 C C . SER A 1 100 ? -17.381 -1.901 12.346 1.00 91.62 100 SER A C 1
ATOM 680 O O . SER A 1 100 ? -17.749 -2.192 13.485 1.00 91.62 100 SER A O 1
ATOM 682 N N . ARG A 1 101 ? -16.822 -0.725 12.029 1.00 75.88 101 ARG A N 1
ATOM 683 C CA . ARG A 1 101 ? -16.777 0.445 12.921 1.00 75.88 101 ARG A CA 1
ATOM 684 C C . ARG A 1 101 ? -18.146 1.122 12.962 1.00 75.88 101 ARG A C 1
ATOM 686 O O . ARG A 1 101 ? -18.527 1.556 14.070 1.00 75.88 101 ARG A O 1
#

Sequence (101 aa):
PVPPARFSNRGPEVDLAGPGVQVLSLSPGGELVAGSGTSFAAPHVVGTAALLLSLHPDLSLEELVELLTGTAEDLDAPGPDPATGAGLVDAGAAVQVAASR

Nearest PDB structures (foldseek):
  1wsd-assembly1_A  TM=9.524E-01  e=3.512E-06  Shouchella clausii KSM-K16
  1suc-assembly1_A  TM=9.413E-01  e=4.278E-06  Bacillus amyloliquefaciens
  1r6v-assembly1_A  TM=9.398E-01  e=3.999E-05  Fervidobacterium pennivorans
  8ehe-assembly1_A  TM=8.820E-01  e=3.999E-05  Tannerella forsythia
  1v6c-assembly2_B  TM=8.770E-01  e=5.933E-05  Pseudoalteromonas sp. AS-11

Foldseek 3Di:
DPDFDPPDFFDPPAAAWADFFQDWDADVVGDTGGGGDVVRRVVVLVVLLVLLCVLPVPDDPVNSSCLQLVQADQDDPPAAGRRGRSHYGDSVSSNVVSVVD

Secondary structure (DSSP, 8-state):
-PPPPTTS--STT---B---SSEEEEPTTS-EEEE-SHHHHHHHHHHHHHHHHHH-TT--HHHHHHHHHHTSB--SSSS-BTTTBT-B--HHHHHHHHHT-

Mean predicted aligned error: 3.02 Å

Radius of gyration: 14.32 Å; Cα contacts (8 Å, |Δi|>4): 156; chains: 1; bounding box: 33×28×39 Å